Protein AF-A0A9X3REI5-F1 (afdb_monomer)

Solvent-accessible surface area (backbone atoms only — not comparable to full-atom values): 7260 Å² total; per-residue (Å²): 118,49,80,48,74,57,93,44,39,39,38,43,35,36,73,44,98,86,72,48,76,49,77,48,78,42,77,64,63,84,74,55,68,69,59,50,52,55,50,50,54,51,47,44,71,71,76,48,76,56,56,74,50,77,48,81,42,83,49,98,92,43,78,24,38,41,36,36,52,66,78,34,36,36,42,35,45,96,87,48,76,42,78,49,89,50,96,60,56,71,68,56,50,32,49,52,49,24,75,75,68,70,53,56,54,70,60,43,50,55,54,53,48,53,38,53,53,64,62,66,80,113

Radius of gyration: 19.07 Å; Cα contacts (8 Å, |Δi|>4): 146; chains: 1; bounding box: 46×33×46 Å

Nearest PDB structures (foldseek):
  4nv7-assembly3_B  TM=5.453E-01  e=7.900E-02  Mesorhizobium japonicum MAFF 303099
  1w5r-assembly1_B  TM=5.638E-01  e=7.441E-02  Mycolicibacterium smegmatis
  4nv7-assembly3_A  TM=5.221E-01  e=1.275E-01  Mesorhizobium japonicum MAFF 303099
  4nv8-assembly3_A  TM=5.180E-01  e=2.462E-01  Mesorhizobium japonicum MAFF 303099
  4nv8-assembly3_B  TM=5.273E-01  e=2.184E-01  Mesorhizobium japonicum MAFF 303099

Structure (mmCIF, N/CA/C/O backbone):
data_AF-A0A9X3REI5-F1
#
_entry.id   AF-A0A9X3REI5-F1
#
loop_
_atom_site.group_PDB
_atom_site.id
_atom_site.type_symbol
_atom_site.label_atom_id
_atom_site.label_alt_id
_atom_site.label_comp_id
_atom_site.label_asym_id
_atom_site.label_entity_id
_atom_site.label_seq_id
_atom_site.pdbx_PDB_ins_code
_atom_site.Cartn_x
_atom_site.Cartn_y
_atom_site.Cartn_z
_atom_site.occupancy
_atom_site.B_iso_or_equiv
_atom_site.auth_seq_id
_atom_site.auth_comp_id
_atom_site.auth_asym_id
_atom_site.auth_atom_id
_atom_site.pdbx_PDB_model_num
ATOM 1 N N . MET A 1 1 ? -11.029 1.745 25.895 1.00 87.12 1 MET A N 1
ATOM 2 C CA . MET A 1 1 ? -11.696 2.273 24.684 1.00 87.12 1 MET A CA 1
ATOM 3 C C . MET A 1 1 ? -13.170 2.457 25.009 1.00 87.12 1 MET A C 1
ATOM 5 O O . MET A 1 1 ? -13.715 1.602 25.691 1.00 87.12 1 MET A O 1
ATOM 9 N N . LYS A 1 2 ? -13.791 3.560 24.587 1.00 93.31 2 LYS A N 1
ATOM 10 C CA . LYS A 1 2 ? -15.222 3.841 24.737 1.00 93.31 2 LYS A CA 1
ATOM 11 C C . LYS A 1 2 ? -15.843 3.930 23.345 1.00 93.31 2 LYS A C 1
ATOM 13 O O . LYS A 1 2 ? -15.348 4.688 22.515 1.00 93.31 2 LYS A O 1
ATOM 18 N N . LEU A 1 3 ? -16.907 3.169 23.128 1.00 95.31 3 LEU A N 1
ATOM 19 C CA . LEU A 1 3 ? -17.726 3.187 21.920 1.00 95.31 3 LEU A CA 1
ATOM 20 C C . LEU A 1 3 ? -19.072 3.830 22.267 1.00 95.31 3 LEU A C 1
ATOM 22 O O . LEU A 1 3 ? -19.633 3.539 23.323 1.00 95.31 3 LEU A O 1
ATOM 26 N N . GLN A 1 4 ? -19.557 4.727 21.419 1.00 96.56 4 GLN A N 1
ATOM 27 C CA . GLN A 1 4 ? -20.895 5.310 21.505 1.00 96.56 4 GLN A CA 1
ATOM 28 C C . GLN A 1 4 ? -21.501 5.270 20.109 1.00 96.56 4 GLN A C 1
ATOM 30 O O . GLN A 1 4 ? -20.860 5.732 19.167 1.00 96.56 4 GLN A O 1
ATOM 35 N N . THR A 1 5 ? -22.706 4.727 19.993 1.00 95.44 5 THR A N 1
ATOM 36 C CA . THR A 1 5 ? -23.419 4.625 18.721 1.00 95.44 5 THR A CA 1
ATOM 37 C C . THR A 1 5 ? -24.826 5.178 18.899 1.00 95.44 5 THR A C 1
ATOM 39 O O . THR A 1 5 ? -25.517 4.793 19.841 1.00 95.44 5 THR A O 1
ATOM 42 N N . GLU A 1 6 ? -25.234 6.078 18.010 1.00 95.56 6 GLU A N 1
ATOM 43 C CA . GLU A 1 6 ? -26.576 6.659 17.953 1.00 95.56 6 GLU A CA 1
ATOM 44 C C . GLU A 1 6 ? -27.002 6.760 16.484 1.00 95.56 6 GLU A C 1
ATOM 46 O O . GLU A 1 6 ? -26.397 7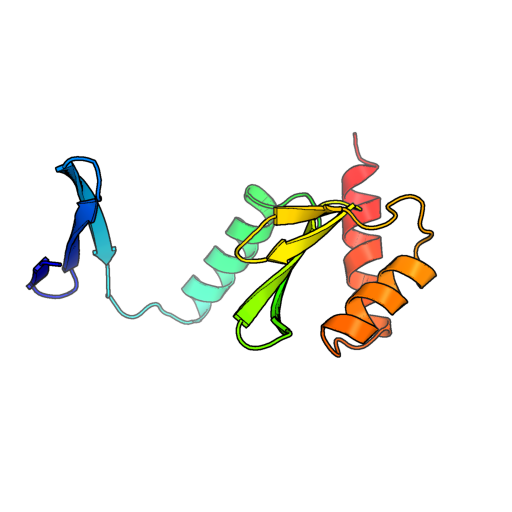.489 15.701 1.00 95.56 6 GLU A O 1
ATOM 51 N N . GLY A 1 7 ? -28.011 5.982 16.082 1.00 94.94 7 GLY A N 1
ATOM 52 C CA . GLY A 1 7 ? -28.374 5.850 14.669 1.00 94.94 7 GLY A CA 1
ATOM 53 C C . GLY A 1 7 ? -27.185 5.385 13.819 1.00 94.94 7 GLY A C 1
ATOM 54 O O . GLY A 1 7 ? -26.567 4.364 14.123 1.00 94.94 7 GLY A O 1
ATOM 55 N N . TYR A 1 8 ? -26.864 6.155 12.778 1.00 95.69 8 TYR A N 1
ATOM 56 C CA . TYR A 1 8 ? -25.698 5.939 11.916 1.00 95.69 8 TYR A CA 1
ATOM 57 C C . TYR A 1 8 ? -24.441 6.678 12.386 1.00 95.69 8 TYR A C 1
ATOM 59 O O . TYR A 1 8 ? -23.445 6.733 11.682 1.00 95.69 8 TYR A O 1
ATOM 67 N N . GLU A 1 9 ? -24.430 7.257 13.581 1.00 96.69 9 GLU A N 1
ATOM 68 C CA . GLU A 1 9 ? -23.230 7.877 14.123 1.00 96.69 9 GLU A CA 1
ATOM 69 C C . GLU A 1 9 ? -22.516 6.910 15.062 1.00 96.69 9 GLU A C 1
ATOM 71 O O . GLU A 1 9 ? -23.079 6.467 16.061 1.00 96.69 9 GLU A O 1
ATOM 76 N N . THR A 1 10 ? -21.246 6.620 14.784 1.00 97.25 10 THR A N 1
ATOM 77 C CA . THR A 1 10 ? -20.380 5.859 15.689 1.00 97.25 10 THR A CA 1
ATOM 78 C C . THR A 1 10 ? -19.182 6.692 16.113 1.00 97.25 10 THR A C 1
ATOM 80 O O . THR A 1 10 ? -18.366 7.115 15.295 1.00 97.25 10 THR A O 1
ATOM 83 N N . LYS A 1 11 ? -19.026 6.888 17.422 1.00 97.38 11 LYS A N 1
ATOM 84 C CA . LYS A 1 11 ? -17.889 7.573 18.031 1.00 97.38 11 LYS A CA 1
ATOM 85 C C . LYS A 1 11 ? -17.037 6.600 18.835 1.00 97.38 11 LYS A C 1
ATOM 87 O O . LYS A 1 11 ? -17.510 5.938 19.759 1.00 97.38 11 LYS A O 1
ATOM 92 N N . ILE A 1 12 ? -15.748 6.581 18.525 1.00 96.44 12 ILE A N 1
ATOM 93 C CA . ILE A 1 12 ? -14.731 5.796 19.220 1.00 96.44 12 ILE A CA 1
ATOM 94 C C . ILE A 1 12 ? -13.791 6.757 19.939 1.00 96.44 12 ILE A C 1
ATOM 96 O O . ILE A 1 12 ? -13.196 7.638 19.322 1.00 96.44 12 ILE A O 1
ATOM 100 N N . SER A 1 13 ? -13.620 6.564 21.243 1.00 96.12 13 SER A N 1
ATOM 101 C CA . SER A 1 13 ? -12.676 7.317 22.068 1.00 96.12 13 SER A CA 1
ATOM 102 C C . SER A 1 13 ? -11.714 6.362 22.769 1.00 96.12 13 SER A C 1
ATOM 104 O O . SER A 1 13 ? -12.128 5.362 23.358 1.00 96.12 13 SER A O 1
ATOM 106 N N . TYR A 1 14 ? -10.420 6.657 22.771 1.00 94.12 14 TYR A N 1
ATOM 107 C CA . TYR A 1 14 ? -9.451 5.870 23.536 1.00 94.12 14 TYR A CA 1
ATOM 108 C C . TYR A 1 14 ? -8.336 6.741 24.108 1.00 94.12 14 TYR A C 1
ATOM 110 O O . TYR A 1 14 ? -7.954 7.762 23.535 1.00 94.12 14 TYR A O 1
ATOM 118 N N . HIS A 1 15 ? -7.829 6.326 25.267 1.00 93.31 15 HIS A N 1
ATOM 119 C CA . HIS A 1 15 ? -6.680 6.954 25.901 1.00 93.31 15 HIS A CA 1
ATOM 120 C C . HIS A 1 15 ? -5.405 6.415 25.263 1.00 93.31 15 HIS A C 1
ATOM 122 O O . HIS A 1 15 ? -5.215 5.204 25.154 1.00 93.31 15 HIS A O 1
ATOM 128 N N . ARG A 1 16 ? -4.538 7.327 24.838 1.00 90.19 16 ARG A N 1
ATOM 129 C CA . ARG A 1 16 ? -3.180 7.015 24.408 1.00 90.19 16 ARG A CA 1
ATOM 130 C C . ARG A 1 16 ? -2.279 6.836 25.639 1.00 90.19 16 ARG A C 1
ATOM 132 O O . ARG A 1 16 ? -2.574 7.427 26.679 1.00 90.19 16 ARG A O 1
ATOM 139 N N . PRO A 1 17 ? -1.152 6.108 25.525 1.00 89.75 17 PRO A N 1
ATOM 140 C CA . PRO A 1 17 ? -0.214 5.902 26.636 1.00 89.75 17 PRO A CA 1
ATOM 141 C C . PRO A 1 17 ? 0.297 7.195 27.295 1.00 89.75 17 PRO A C 1
ATOM 143 O O . PRO A 1 17 ? 0.636 7.199 28.469 1.00 89.75 17 PRO A O 1
ATOM 146 N N . ASN A 1 18 ? 0.299 8.314 26.564 1.00 91.25 18 ASN A N 1
ATOM 147 C CA . ASN A 1 18 ? 0.692 9.635 27.066 1.00 91.25 18 ASN A CA 1
ATOM 148 C C . ASN A 1 18 ? -0.449 10.429 27.742 1.00 91.25 18 ASN A C 1
ATOM 150 O O . ASN A 1 18 ? -0.348 11.647 27.875 1.00 91.25 18 ASN A O 1
ATOM 154 N N . GLY A 1 19 ? -1.568 9.786 28.085 1.00 89.69 19 GLY A N 1
ATOM 155 C CA . GLY A 1 19 ? -2.719 10.412 28.746 1.00 89.69 19 GLY A CA 1
ATOM 156 C C . GLY A 1 19 ? -3.647 11.217 27.827 1.00 89.69 19 GLY A C 1
ATOM 157 O O . GLY A 1 19 ? -4.761 11.548 28.233 1.00 89.69 19 GLY A O 1
ATOM 158 N N . LYS A 1 20 ? -3.259 11.496 26.573 1.00 94.50 20 LYS A N 1
ATOM 159 C CA . LYS A 1 20 ? -4.129 12.185 25.603 1.00 94.50 20 LYS A CA 1
ATOM 160 C C . LYS A 1 20 ? -5.271 11.274 25.150 1.00 94.50 20 LYS A C 1
ATOM 162 O O . LYS A 1 20 ? -5.080 10.075 24.971 1.00 94.50 20 LYS A O 1
ATOM 167 N N . VAL A 1 21 ? -6.430 11.855 24.850 1.00 93.69 21 VAL A N 1
ATOM 168 C CA . VAL A 1 21 ? -7.572 11.127 24.273 1.00 93.69 21 VAL A CA 1
ATOM 169 C C . VAL A 1 21 ? -7.600 11.324 22.760 1.00 93.69 21 VAL A C 1
ATOM 171 O O . VAL A 1 21 ? -7.527 12.455 22.282 1.00 93.69 21 VAL A O 1
ATOM 174 N N . SER A 1 22 ? -7.698 10.230 22.011 1.00 95.00 22 SER A N 1
ATOM 175 C CA . SER A 1 22 ? -8.019 10.245 20.582 1.00 95.00 22 SER A CA 1
ATOM 176 C C . SER A 1 22 ? -9.507 9.969 20.398 1.00 95.00 22 SER A C 1
ATOM 178 O O . SER A 1 22 ? -10.064 9.114 21.088 1.00 95.00 22 SER A O 1
ATOM 180 N N . ASN A 1 23 ? -10.140 10.687 19.470 1.00 95.50 23 ASN A N 1
ATOM 181 C CA . ASN A 1 23 ? -11.544 10.509 19.111 1.00 95.50 23 ASN A CA 1
ATOM 182 C C . ASN A 1 23 ? -11.656 10.312 17.598 1.00 95.50 23 ASN A C 1
ATOM 184 O O . ASN A 1 23 ? -11.082 11.095 16.846 1.00 95.50 23 ASN A O 1
ATOM 188 N N . ALA A 1 24 ? -12.415 9.309 17.176 1.00 96.38 24 ALA A N 1
ATOM 189 C CA . ALA A 1 2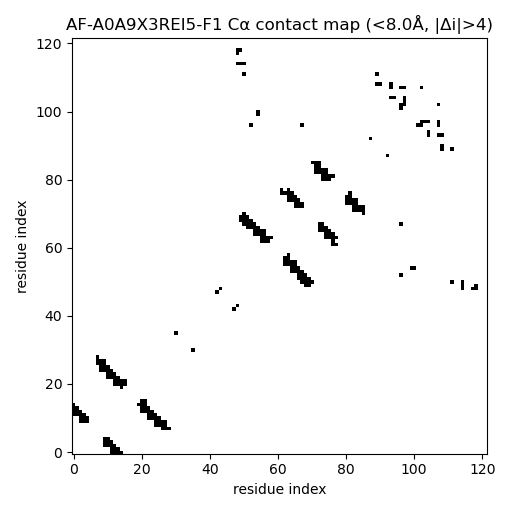4 ? -12.820 9.100 15.796 1.00 96.38 24 ALA A CA 1
ATOM 190 C C . ALA A 1 24 ? -14.348 9.075 15.737 1.00 96.38 24 ALA A C 1
ATOM 192 O O . ALA A 1 24 ? -14.991 8.511 16.625 1.00 96.38 24 ALA A O 1
ATOM 193 N N . LYS A 1 25 ? -14.918 9.717 14.721 1.00 96.81 25 LYS A N 1
ATOM 194 C CA . LYS A 1 25 ? -16.355 9.745 14.459 1.00 96.81 25 LYS A CA 1
ATOM 195 C C . LYS A 1 25 ? -16.574 9.213 13.050 1.00 96.81 25 LYS A C 1
ATOM 197 O O . LYS A 1 25 ? -15.877 9.638 12.134 1.00 96.81 25 LYS A O 1
ATOM 202 N N . TYR A 1 26 ? -17.520 8.301 12.916 1.00 94.69 26 TYR A N 1
ATOM 203 C CA . TYR A 1 26 ? -17.876 7.640 11.673 1.00 94.69 26 TYR A CA 1
ATOM 204 C C . TYR A 1 26 ? -19.365 7.826 11.428 1.00 94.69 26 TYR A C 1
ATOM 206 O O . TYR A 1 26 ? -20.161 7.712 12.362 1.00 94.69 26 TYR A O 1
ATOM 214 N N . ASP A 1 27 ? -19.706 8.096 10.175 1.00 93.50 27 ASP A N 1
ATOM 215 C CA . ASP A 1 27 ? -21.048 7.887 9.656 1.00 93.50 27 ASP A CA 1
ATOM 216 C C . ASP A 1 27 ? -21.103 6.454 9.109 1.00 93.50 27 ASP A C 1
ATOM 218 O O . ASP A 1 27 ? -20.284 6.069 8.274 1.00 93.50 27 ASP A O 1
ATOM 222 N N . THR A 1 28 ? -21.996 5.642 9.659 1.00 93.81 28 THR A N 1
ATOM 223 C CA . THR A 1 28 ? -22.211 4.235 9.323 1.00 93.81 28 THR A CA 1
ATOM 224 C C . THR A 1 28 ? -23.455 4.042 8.462 1.00 93.81 28 THR A C 1
ATOM 226 O O . THR A 1 28 ? -23.951 2.918 8.355 1.00 93.81 28 THR A O 1
ATOM 229 N N . THR A 1 29 ? -23.966 5.115 7.848 1.00 94.19 29 THR A N 1
ATOM 230 C CA . THR A 1 29 ? -25.010 5.032 6.826 1.00 94.19 29 THR A CA 1
ATOM 231 C C . THR A 1 29 ? -24.503 4.127 5.702 1.00 94.19 29 THR A C 1
ATOM 233 O O . THR A 1 29 ? -23.406 4.370 5.189 1.00 94.19 29 THR A O 1
ATOM 236 N N . PRO A 1 30 ? -25.249 3.071 5.321 1.00 91.56 30 PRO A N 1
ATOM 237 C CA . PRO A 1 30 ? -24.878 2.240 4.186 1.00 91.56 30 PRO A CA 1
ATOM 238 C C . PRO A 1 30 ? -24.657 3.111 2.952 1.00 91.56 30 PRO A C 1
ATOM 240 O O . PRO A 1 30 ? -25.515 3.921 2.599 1.00 91.56 30 PRO A O 1
ATOM 243 N N . LEU A 1 31 ? -23.492 2.963 2.330 1.00 90.62 31 LEU A N 1
ATOM 244 C CA . LEU A 1 31 ? -23.194 3.654 1.088 1.00 90.62 31 LEU A CA 1
ATOM 245 C C . LEU A 1 31 ? -23.826 2.893 -0.067 1.00 90.62 31 LEU A C 1
ATOM 247 O O . LEU A 1 31 ? -23.775 1.667 -0.117 1.00 90.62 31 LEU A O 1
ATOM 251 N N . ASP A 1 32 ? -24.402 3.655 -0.985 1.00 94.56 32 ASP A N 1
ATOM 252 C CA . ASP A 1 32 ? -24.743 3.154 -2.304 1.00 94.56 32 ASP A CA 1
ATOM 253 C C . ASP A 1 32 ? -23.461 2.787 -3.075 1.00 94.56 32 ASP A C 1
ATOM 255 O O . ASP A 1 32 ? -22.442 3.479 -2.961 1.00 94.56 32 ASP A O 1
ATOM 259 N N . ASP A 1 33 ? -23.509 1.700 -3.847 1.00 94.75 33 ASP A N 1
ATOM 260 C CA . ASP A 1 33 ? -22.342 1.187 -4.568 1.00 94.75 33 ASP A CA 1
ATOM 261 C C . ASP A 1 33 ? -21.841 2.188 -5.620 1.00 94.75 33 ASP A C 1
ATOM 263 O O . ASP A 1 33 ? -20.630 2.378 -5.751 1.00 94.75 33 ASP A O 1
ATOM 267 N N . GLU A 1 34 ? -22.732 2.880 -6.342 1.00 95.69 34 GLU A N 1
ATOM 268 C CA . GLU A 1 34 ? -22.328 3.877 -7.343 1.00 95.69 34 GLU A CA 1
ATOM 269 C C . GLU A 1 34 ? -21.610 5.050 -6.672 1.00 95.69 34 GLU A C 1
ATOM 271 O O . GLU A 1 34 ? -20.556 5.502 -7.135 1.00 95.69 34 GLU A O 1
ATOM 276 N N . LEU A 1 35 ? -22.135 5.502 -5.529 1.00 92.12 35 LEU A N 1
ATOM 277 C CA . LEU A 1 35 ? -21.492 6.535 -4.723 1.00 92.12 35 LEU A CA 1
ATOM 278 C C . LEU A 1 35 ? -20.123 6.079 -4.201 1.00 92.12 35 LEU A C 1
ATOM 280 O O . LEU A 1 35 ? -19.167 6.860 -4.233 1.00 92.12 35 LEU A O 1
ATOM 284 N N . LEU A 1 36 ? -20.002 4.831 -3.741 1.00 91.38 36 LEU A N 1
ATOM 285 C CA . LEU A 1 36 ? -18.737 4.269 -3.268 1.00 91.38 36 LEU A CA 1
ATOM 286 C C . LEU A 1 36 ? -17.683 4.266 -4.381 1.00 91.38 36 LEU A C 1
ATOM 288 O O . LEU A 1 36 ? -16.553 4.707 -4.148 1.00 91.38 36 LEU A O 1
ATOM 292 N N . TRP A 1 37 ? -18.038 3.822 -5.588 1.00 93.50 37 TRP A N 1
ATOM 293 C CA . TRP A 1 37 ? -17.117 3.799 -6.726 1.00 93.50 37 TRP A CA 1
ATOM 294 C C . TRP A 1 37 ? -16.681 5.206 -7.141 1.00 93.50 37 TRP A C 1
ATOM 296 O O . TRP A 1 37 ? -15.480 5.452 -7.269 1.00 93.50 37 TRP A O 1
ATOM 306 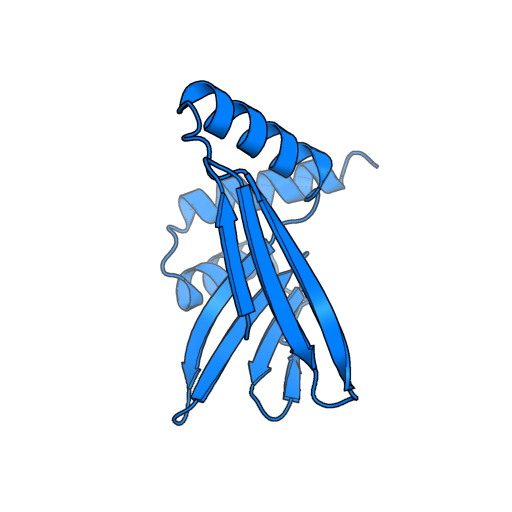N N . ALA A 1 38 ? -17.618 6.152 -7.246 1.00 92.31 38 ALA A N 1
ATOM 307 C CA . ALA A 1 38 ? -17.318 7.537 -7.614 1.00 92.31 38 ALA A CA 1
ATOM 308 C C . ALA A 1 38 ? -16.400 8.234 -6.594 1.00 92.31 38 ALA A C 1
ATOM 310 O O . ALA A 1 38 ? -15.461 8.950 -6.959 1.00 92.31 38 ALA A O 1
ATOM 311 N N . LEU A 1 39 ? -16.641 8.017 -5.296 1.00 90.38 39 LEU A N 1
ATOM 312 C CA . LEU A 1 39 ? -15.766 8.526 -4.240 1.00 90.38 39 LEU A CA 1
ATOM 313 C C . LEU A 1 39 ? -14.388 7.866 -4.291 1.00 90.38 39 LEU A C 1
ATOM 315 O O . LEU A 1 39 ? -13.386 8.563 -4.139 1.00 90.38 39 LEU A O 1
ATOM 319 N N . SER A 1 40 ? -14.328 6.556 -4.529 1.00 89.06 40 SER A N 1
ATOM 320 C CA . SER A 1 40 ? -13.068 5.812 -4.607 1.00 89.06 40 SER A CA 1
ATOM 321 C C . SER A 1 40 ? -12.189 6.316 -5.751 1.00 89.06 40 SER A C 1
ATOM 323 O O . SER A 1 40 ? -11.016 6.615 -5.526 1.00 89.06 40 SER A O 1
ATOM 325 N N . GLU A 1 41 ? -12.755 6.501 -6.946 1.00 89.12 41 GLU A N 1
ATOM 326 C CA . GLU A 1 41 ? -12.045 7.060 -8.102 1.00 89.12 41 GLU A CA 1
ATOM 327 C C . GLU A 1 41 ? -11.518 8.467 -7.800 1.00 89.12 41 GLU A C 1
ATOM 329 O O . GLU A 1 41 ? -10.329 8.755 -7.962 1.00 89.12 41 GLU A O 1
ATOM 334 N N . ARG A 1 42 ? -12.382 9.340 -7.267 1.00 88.88 42 ARG A N 1
ATOM 335 C CA . ARG A 1 42 ? -11.993 10.703 -6.897 1.00 88.88 42 ARG A CA 1
ATOM 336 C C . ARG A 1 42 ? -10.869 10.709 -5.866 1.00 88.88 42 ARG A C 1
ATOM 338 O O . ARG A 1 42 ? -9.948 11.514 -5.977 1.00 88.88 42 ARG A O 1
ATOM 345 N N . VAL A 1 43 ? -10.940 9.849 -4.853 1.00 86.81 43 VAL A N 1
ATOM 346 C CA . VAL A 1 43 ? -9.922 9.777 -3.802 1.00 86.81 43 VAL A CA 1
ATOM 347 C C . VAL A 1 43 ? -8.578 9.333 -4.374 1.00 86.81 43 VAL A C 1
ATOM 349 O O . VAL A 1 43 ? -7.566 9.956 -4.050 1.00 86.81 43 VAL A O 1
ATOM 352 N N . GLN A 1 44 ? -8.561 8.326 -5.251 1.00 81.69 44 GLN A N 1
ATOM 353 C CA . GLN A 1 44 ? -7.332 7.867 -5.908 1.00 81.69 44 GLN A CA 1
ATOM 354 C C . GLN A 1 44 ? -6.697 8.986 -6.744 1.00 81.69 44 GLN A C 1
ATOM 356 O O . GLN A 1 44 ? -5.520 9.290 -6.558 1.00 81.69 44 GLN A O 1
ATOM 361 N N . HIS A 1 45 ? -7.481 9.687 -7.569 1.00 79.00 45 HIS A N 1
ATOM 362 C CA . HIS A 1 45 ? -6.969 10.780 -8.405 1.00 79.00 45 HIS A CA 1
ATOM 363 C C . HIS A 1 45 ? -6.512 12.016 -7.609 1.00 79.00 45 HIS A C 1
ATOM 365 O O . HIS A 1 45 ? -5.588 12.716 -8.026 1.00 79.00 45 HIS A O 1
ATOM 371 N N . VAL A 1 46 ? -7.153 12.318 -6.474 1.00 82.06 46 VAL A N 1
ATOM 372 C CA . VAL A 1 46 ? -6.875 13.543 -5.703 1.00 82.06 46 VAL A CA 1
ATOM 373 C C . VAL A 1 46 ? -5.757 13.347 -4.681 1.00 82.06 46 VAL A C 1
ATOM 375 O O . VAL A 1 46 ? -4.899 14.220 -4.549 1.00 82.06 46 VAL A O 1
ATOM 378 N N . PHE A 1 47 ? -5.758 12.237 -3.941 1.00 75.69 47 PHE A N 1
ATOM 379 C CA . PHE A 1 47 ? -4.896 12.074 -2.765 1.00 75.69 47 PHE A CA 1
ATOM 380 C C . PHE A 1 47 ? -3.660 11.196 -3.005 1.00 75.69 47 PHE A C 1
ATOM 382 O O . PHE A 1 47 ? -2.731 11.254 -2.201 1.00 75.69 47 PHE A O 1
ATOM 389 N N . ARG A 1 48 ? -3.607 10.411 -4.091 1.00 75.06 48 ARG A N 1
ATOM 390 C CA . ARG A 1 48 ? -2.513 9.464 -4.377 1.00 75.06 48 ARG A CA 1
ATOM 391 C C . ARG A 1 48 ? -2.046 9.577 -5.831 1.00 75.06 48 ARG A C 1
ATOM 393 O O . ARG A 1 48 ? -2.403 8.781 -6.689 1.00 75.06 48 ARG A O 1
ATOM 400 N N . LYS A 1 49 ? -1.185 10.566 -6.092 1.00 85.44 49 LYS A N 1
ATOM 401 C CA . LYS A 1 49 ? -0.520 10.744 -7.401 1.00 85.44 49 LYS A CA 1
ATOM 402 C C . LYS A 1 49 ? 0.697 9.837 -7.612 1.00 85.44 49 LYS A C 1
ATOM 404 O O . LYS A 1 49 ? 1.273 9.825 -8.691 1.00 85.44 49 LYS A O 1
ATOM 409 N N . THR A 1 50 ? 1.103 9.111 -6.578 1.00 90.69 50 THR A N 1
ATOM 410 C CA . THR A 1 50 ? 2.234 8.185 -6.601 1.00 90.69 50 THR A CA 1
ATOM 411 C C . THR A 1 50 ? 1.741 6.770 -6.322 1.00 90.69 50 THR A C 1
ATOM 413 O O . THR A 1 50 ? 0.755 6.602 -5.593 1.00 90.69 50 THR A O 1
ATOM 416 N N . PRO A 1 51 ? 2.402 5.744 -6.882 1.00 92.94 51 PRO A N 1
ATOM 417 C CA . PRO A 1 51 ? 1.973 4.374 -6.679 1.00 92.94 51 PRO A CA 1
ATOM 418 C C . PRO A 1 51 ? 2.276 3.936 -5.240 1.00 92.94 51 PRO A C 1
ATOM 420 O O . PRO A 1 51 ? 3.356 4.226 -4.719 1.00 92.94 51 PRO A O 1
ATOM 423 N N . LEU A 1 52 ? 1.332 3.218 -4.621 1.00 93.75 52 LEU A N 1
ATOM 424 C CA . LEU A 1 52 ? 1.516 2.578 -3.318 1.00 93.75 52 LEU A CA 1
ATOM 425 C C . LEU A 1 52 ? 1.001 1.137 -3.343 1.00 93.75 52 LEU A C 1
ATOM 427 O O . LEU A 1 52 ? -0.129 0.887 -3.763 1.00 93.75 52 LEU A O 1
ATOM 431 N N . VAL A 1 53 ? 1.790 0.217 -2.796 1.00 95.50 53 VAL A N 1
ATOM 432 C CA . VAL A 1 53 ? 1.349 -1.123 -2.408 1.00 95.50 53 VAL A CA 1
ATOM 433 C C . VAL A 1 53 ? 1.806 -1.399 -0.978 1.00 95.50 53 VAL A C 1
ATOM 435 O O . VAL A 1 53 ? 2.993 -1.319 -0.696 1.00 95.50 53 VAL A O 1
ATOM 438 N N . GLU A 1 54 ? 0.890 -1.768 -0.084 1.00 95.81 54 GLU A N 1
ATOM 439 C CA . GLU A 1 54 ? 1.221 -2.189 1.285 1.00 95.81 54 GLU A CA 1
ATOM 440 C C . GLU A 1 54 ? 0.632 -3.574 1.554 1.00 95.81 54 GLU A C 1
ATOM 442 O O . GLU A 1 54 ? -0.537 -3.835 1.255 1.00 95.81 54 GLU A O 1
ATOM 447 N N . ILE A 1 55 ? 1.433 -4.462 2.143 1.00 96.31 55 ILE A N 1
ATOM 448 C CA . ILE A 1 55 ? 0.984 -5.766 2.632 1.00 96.31 55 ILE A CA 1
ATOM 449 C C . ILE A 1 55 ? 1.537 -6.053 4.025 1.00 96.31 55 ILE A C 1
ATOM 451 O O . ILE A 1 55 ? 2.618 -5.605 4.408 1.00 96.31 55 ILE A O 1
ATOM 455 N N . ARG A 1 56 ? 0.810 -6.885 4.770 1.00 95.81 56 ARG A N 1
ATOM 456 C CA . ARG A 1 56 ? 1.310 -7.483 6.008 1.00 95.81 56 ARG A CA 1
ATOM 457 C C . ARG A 1 56 ? 1.898 -8.849 5.704 1.00 95.81 56 ARG A C 1
ATOM 459 O O . ARG A 1 56 ? 1.248 -9.659 5.046 1.00 95.81 56 ARG A O 1
ATOM 466 N N . ILE A 1 57 ? 3.094 -9.104 6.214 1.00 91.75 57 ILE A N 1
ATOM 467 C CA . ILE A 1 57 ? 3.775 -10.389 6.090 1.00 91.75 57 ILE A CA 1
ATOM 468 C C . ILE A 1 57 ? 4.067 -10.959 7.476 1.00 91.75 57 ILE A C 1
ATOM 470 O O . ILE A 1 57 ? 4.424 -10.234 8.404 1.00 91.75 57 ILE A O 1
ATOM 474 N N . SER A 1 58 ? 3.911 -12.270 7.622 1.00 91.44 58 SER A N 1
ATOM 475 C CA . SER A 1 58 ? 4.370 -12.977 8.815 1.00 91.44 58 SER A CA 1
ATOM 476 C C . SER A 1 58 ? 5.869 -13.225 8.692 1.00 91.44 58 SER A C 1
ATOM 478 O O . SER A 1 58 ? 6.306 -13.878 7.746 1.00 91.44 58 SER A O 1
ATOM 480 N N . LEU A 1 59 ? 6.648 -12.705 9.635 1.00 88.50 59 LEU A N 1
ATOM 481 C CA . LEU A 1 59 ? 8.103 -12.832 9.657 1.00 88.50 59 LEU A CA 1
ATOM 482 C C . LEU A 1 59 ? 8.543 -13.121 11.091 1.00 88.50 59 LEU A C 1
ATOM 484 O O . LEU A 1 59 ? 8.165 -12.382 11.987 1.00 88.50 59 LEU A O 1
ATOM 488 N N . ASP A 1 60 ? 9.281 -14.207 11.318 1.00 86.62 60 ASP A N 1
ATOM 489 C CA . ASP A 1 60 ? 9.921 -14.545 12.603 1.00 86.62 60 ASP A CA 1
ATOM 490 C C . ASP A 1 60 ? 9.038 -14.393 13.863 1.00 86.62 60 ASP A C 1
ATOM 492 O O . ASP A 1 60 ? 9.492 -13.994 14.933 1.00 86.62 60 ASP A O 1
ATOM 496 N N . GLY A 1 61 ? 7.752 -14.743 13.750 1.00 90.19 61 GLY A N 1
ATOM 497 C CA . GLY A 1 61 ? 6.799 -14.682 14.864 1.00 90.19 61 GLY A CA 1
ATOM 498 C C . GLY A 1 61 ? 6.172 -13.305 15.109 1.00 90.19 61 GLY A C 1
ATOM 499 O O . GLY A 1 61 ? 5.390 -13.161 16.049 1.00 90.19 61 GLY A O 1
ATOM 500 N N . GLU A 1 62 ? 6.443 -12.314 14.260 1.00 93.31 62 GLU A N 1
ATOM 501 C CA . GLU A 1 62 ? 5.757 -11.023 14.237 1.00 93.31 62 GLU A CA 1
ATOM 502 C C . GLU A 1 62 ? 4.996 -10.779 12.923 1.00 93.31 62 GLU A C 1
ATOM 504 O O . GLU A 1 62 ? 5.119 -11.504 11.933 1.00 93.31 62 GLU A O 1
ATOM 509 N N . THR A 1 63 ? 4.160 -9.740 12.932 1.00 94.38 63 THR A N 1
ATOM 510 C CA . THR A 1 63 ? 3.548 -9.192 11.717 1.00 94.38 63 THR A CA 1
ATOM 511 C C . THR A 1 63 ? 4.359 -7.981 11.282 1.00 94.38 63 THR A C 1
ATOM 513 O O . THR A 1 63 ? 4.261 -6.921 11.896 1.00 94.38 63 THR A O 1
ATOM 516 N N . ALA A 1 64 ? 5.153 -8.148 10.230 1.00 95.06 64 ALA A N 1
ATOM 517 C CA . ALA A 1 64 ? 5.876 -7.063 9.586 1.00 95.06 64 ALA A CA 1
ATOM 518 C C . ALA A 1 64 ? 5.029 -6.451 8.459 1.00 95.06 64 ALA A C 1
ATOM 520 O O . ALA A 1 64 ? 4.095 -7.071 7.943 1.00 95.06 64 ALA A O 1
ATOM 521 N N . HIS A 1 65 ? 5.342 -5.218 8.083 1.00 96.56 65 HIS A N 1
ATOM 522 C CA . HIS A 1 65 ? 4.691 -4.504 6.990 1.00 96.56 65 HIS A CA 1
ATOM 523 C C . HIS A 1 65 ? 5.700 -4.313 5.866 1.00 96.56 65 HIS A C 1
ATOM 525 O O . HIS A 1 65 ? 6.770 -3.752 6.092 1.00 96.56 65 HIS A O 1
ATOM 531 N N . TRP A 1 66 ? 5.372 -4.780 4.667 1.00 97.25 66 TRP A N 1
ATOM 532 C CA . TRP A 1 66 ? 6.124 -4.428 3.472 1.00 97.25 66 TRP A CA 1
ATOM 533 C C . TRP A 1 66 ? 5.351 -3.369 2.695 1.00 97.25 66 TRP A C 1
ATOM 535 O O . TRP A 1 66 ? 4.154 -3.529 2.448 1.00 97.25 66 TRP A O 1
ATOM 545 N N . GLU A 1 67 ? 6.041 -2.306 2.311 1.00 97.31 67 GLU A N 1
ATOM 546 C CA . GLU A 1 67 ? 5.479 -1.185 1.570 1.00 97.31 67 GLU A CA 1
ATOM 547 C C . GLU A 1 67 ? 6.344 -0.893 0.347 1.00 97.31 67 GLU A C 1
ATOM 549 O O . GLU A 1 67 ? 7.568 -0.842 0.437 1.00 97.31 67 GLU A O 1
ATOM 554 N N . PHE A 1 68 ? 5.693 -0.675 -0.786 1.00 96.88 68 PHE A N 1
ATOM 555 C CA . PHE A 1 68 ? 6.213 0.061 -1.924 1.00 96.88 68 PHE A CA 1
ATOM 556 C C . PHE A 1 68 ? 5.517 1.419 -1.949 1.00 96.88 68 PHE A C 1
ATOM 558 O O . PHE A 1 68 ? 4.297 1.466 -2.097 1.00 96.88 68 PHE A O 1
ATOM 565 N N . ASP A 1 69 ? 6.281 2.500 -1.818 1.00 94.38 69 ASP A N 1
ATOM 566 C CA . ASP A 1 69 ? 5.799 3.878 -1.894 1.00 94.38 69 ASP A CA 1
ATOM 567 C C . ASP A 1 69 ? 6.693 4.673 -2.838 1.00 94.38 69 ASP A C 1
ATOM 569 O O . ASP A 1 69 ? 7.876 4.894 -2.567 1.00 94.38 69 ASP A O 1
ATOM 573 N N . ASN A 1 70 ? 6.120 5.097 -3.964 1.00 93.81 70 ASN A N 1
ATOM 574 C CA . ASN A 1 70 ? 6.754 6.013 -4.905 1.00 93.81 70 ASN A CA 1
ATOM 575 C C . ASN A 1 70 ? 8.199 5.627 -5.285 1.00 93.81 70 ASN A C 1
ATOM 577 O O . ASN A 1 70 ? 9.144 6.387 -5.056 1.00 93.81 70 ASN A O 1
ATOM 581 N N . TRP A 1 71 ? 8.365 4.440 -5.876 1.00 95.06 71 TRP A N 1
ATOM 582 C CA . TRP A 1 71 ? 9.666 3.934 -6.349 1.00 95.06 71 TRP A CA 1
ATOM 583 C C . TRP A 1 71 ? 10.696 3.709 -5.235 1.00 95.06 71 TRP A C 1
ATOM 585 O O . TRP A 1 71 ? 11.903 3.740 -5.470 1.00 95.06 71 TRP A O 1
ATOM 595 N N . LYS A 1 72 ? 10.218 3.466 -4.014 1.00 96.19 72 LYS A N 1
ATOM 596 C CA . LYS A 1 72 ? 10.997 2.975 -2.876 1.00 96.19 72 LYS A CA 1
ATOM 597 C C . LYS A 1 72 ? 10.238 1.832 -2.230 1.00 96.19 72 LYS A C 1
ATOM 599 O O . LYS A 1 72 ? 9.010 1.809 -2.282 1.00 96.19 72 LYS A O 1
ATOM 604 N N . SER A 1 73 ? 10.948 0.898 -1.608 1.00 96.69 73 SER A N 1
ATOM 605 C CA . SER A 1 73 ? 10.300 -0.118 -0.784 1.00 96.69 73 SER A CA 1
ATOM 606 C C . SER A 1 73 ? 10.972 -0.295 0.564 1.00 96.69 73 SER A C 1
ATOM 608 O O . SER A 1 73 ? 12.174 -0.064 0.729 1.00 96.69 73 SER A O 1
ATOM 610 N N . PHE A 1 74 ? 10.162 -0.672 1.546 1.00 96.62 74 PHE A N 1
ATOM 611 C CA . PHE A 1 74 ? 10.559 -0.792 2.934 1.00 96.62 74 PHE A CA 1
ATOM 612 C C . PHE A 1 74 ? 9.929 -2.029 3.563 1.00 96.62 74 PHE A C 1
ATOM 614 O O . PHE A 1 74 ? 8.778 -2.366 3.298 1.00 96.62 74 PHE A O 1
ATOM 621 N N . LEU A 1 75 ? 10.673 -2.665 4.461 1.00 95.69 75 LEU A N 1
ATOM 622 C CA . LEU A 1 75 ? 10.164 -3.660 5.391 1.00 95.69 75 LEU A CA 1
ATOM 623 C C . LEU A 1 75 ? 10.197 -3.071 6.804 1.00 95.69 75 LEU A C 1
ATOM 625 O O . LEU A 1 75 ? 11.264 -2.832 7.365 1.00 95.69 75 LEU A O 1
ATOM 629 N N . SER A 1 76 ? 9.030 -2.824 7.385 1.00 96.00 76 SER A N 1
ATOM 630 C CA . SER A 1 76 ? 8.876 -2.360 8.759 1.00 96.00 76 SER A CA 1
ATOM 631 C C . SER A 1 76 ? 8.595 -3.538 9.686 1.00 96.00 76 SER A C 1
ATOM 633 O O . SER A 1 76 ? 7.598 -4.242 9.532 1.00 96.00 76 SER A O 1
ATOM 635 N N . THR A 1 77 ? 9.479 -3.742 10.656 1.00 94.75 77 THR A N 1
ATOM 636 C CA . THR A 1 77 ? 9.314 -4.693 11.760 1.00 94.75 77 THR A CA 1
ATOM 637 C C . THR A 1 77 ? 9.018 -3.944 13.056 1.00 94.75 77 THR A C 1
ATOM 639 O O . THR A 1 77 ? 9.126 -2.715 13.115 1.00 94.75 77 THR A O 1
ATOM 642 N N . SER A 1 78 ? 8.697 -4.662 14.134 1.00 91.44 78 SER A N 1
ATOM 643 C CA . SER A 1 78 ? 8.550 -4.066 15.470 1.00 91.44 78 SER A CA 1
ATOM 644 C C . SER A 1 78 ? 9.817 -3.364 15.970 1.00 91.44 78 SER A C 1
ATOM 646 O O . SER A 1 78 ? 9.738 -2.504 16.846 1.00 91.44 78 SER A O 1
ATOM 648 N N . GLN A 1 79 ? 10.982 -3.713 15.420 1.00 90.50 79 GLN A N 1
ATOM 649 C CA . GLN A 1 79 ? 12.269 -3.180 15.853 1.00 90.50 79 GLN A CA 1
ATOM 650 C C . GLN A 1 79 ? 12.751 -2.013 14.993 1.00 90.50 79 GLN A C 1
ATOM 652 O O . GLN A 1 79 ? 13.344 -1.073 15.524 1.00 90.50 79 GLN A O 1
ATOM 657 N N . LYS A 1 80 ? 12.562 -2.074 13.669 1.00 93.88 80 LYS A N 1
ATOM 658 C CA . LYS A 1 80 ? 13.112 -1.070 12.747 1.00 93.88 80 LYS A CA 1
ATOM 659 C C . LYS A 1 80 ? 12.443 -1.068 11.375 1.00 93.88 80 LYS A C 1
ATOM 661 O O . LYS A 1 80 ? 11.792 -2.019 10.957 1.00 93.88 80 LYS A O 1
ATOM 666 N N . LEU A 1 81 ? 12.683 0.021 10.651 1.00 95.00 81 LEU A N 1
ATOM 667 C CA . LEU A 1 81 ? 12.401 0.145 9.227 1.00 95.00 81 LEU A CA 1
ATOM 668 C C . LEU A 1 81 ? 13.648 -0.240 8.422 1.00 95.00 81 LEU A C 1
ATOM 670 O O . LEU A 1 81 ? 14.731 0.301 8.649 1.00 95.00 81 LEU A O 1
ATOM 674 N N . HIS A 1 82 ? 13.495 -1.163 7.481 1.00 94.81 82 HIS A N 1
ATOM 675 C CA . HIS A 1 82 ? 14.535 -1.605 6.562 1.00 94.81 82 HIS A CA 1
ATOM 676 C C . HIS A 1 82 ? 14.217 -1.084 5.161 1.00 94.81 82 HIS A C 1
ATOM 678 O O . HIS A 1 82 ? 13.265 -1.554 4.548 1.00 94.81 82 HIS A O 1
ATOM 684 N N . ALA A 1 83 ? 14.994 -0.129 4.652 1.00 95.38 83 ALA A N 1
ATOM 685 C CA . ALA A 1 83 ? 14.890 0.271 3.250 1.00 95.38 83 ALA A CA 1
ATOM 686 C C . ALA A 1 83 ? 15.492 -0.812 2.342 1.00 95.38 83 ALA A C 1
ATOM 688 O O . ALA A 1 83 ? 16.533 -1.385 2.671 1.00 95.38 83 ALA A O 1
ATOM 689 N N . GLU A 1 84 ? 14.841 -1.080 1.216 1.00 94.12 84 GLU A N 1
ATOM 690 C CA . GLU A 1 84 ? 15.341 -1.961 0.160 1.00 94.12 84 GLU A CA 1
ATOM 691 C C . GLU A 1 84 ? 15.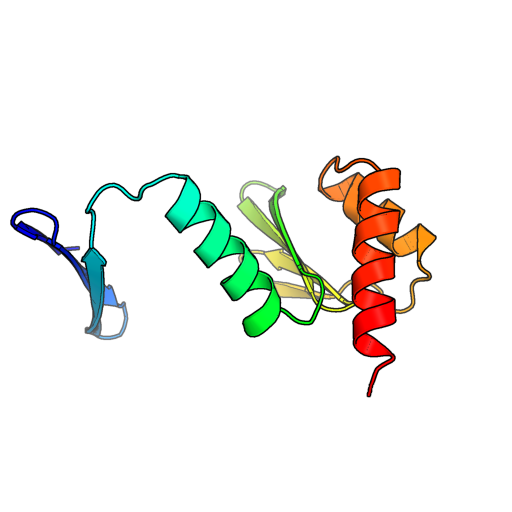909 -1.135 -1.008 1.00 94.12 84 GLU A C 1
ATOM 693 O O . GLU A 1 84 ? 15.639 0.064 -1.140 1.00 94.12 84 GLU A O 1
ATOM 698 N N . ASP A 1 85 ? 16.686 -1.783 -1.882 1.00 89.94 85 ASP A N 1
ATOM 699 C CA . ASP A 1 85 ? 17.277 -1.133 -3.056 1.00 89.94 85 ASP A CA 1
ATOM 700 C C . ASP A 1 85 ? 16.209 -0.449 -3.906 1.00 89.94 85 ASP A C 1
ATOM 702 O O . ASP A 1 85 ? 15.210 -1.065 -4.268 1.00 89.94 85 ASP A O 1
ATOM 706 N N . SER A 1 86 ? 16.420 0.826 -4.222 1.00 87.94 86 SER A N 1
ATOM 707 C CA . SER A 1 86 ? 15.447 1.644 -4.960 1.00 87.94 86 SER A CA 1
ATOM 708 C C . SER A 1 86 ? 15.896 1.980 -6.388 1.00 87.94 86 SER A C 1
ATOM 710 O O . SER A 1 86 ? 15.112 2.532 -7.154 1.00 87.94 86 SER A O 1
ATOM 712 N N . ASP A 1 87 ? 17.131 1.631 -6.761 1.00 90.94 87 ASP A N 1
ATOM 713 C CA . ASP A 1 87 ? 17.657 1.785 -8.124 1.00 90.94 87 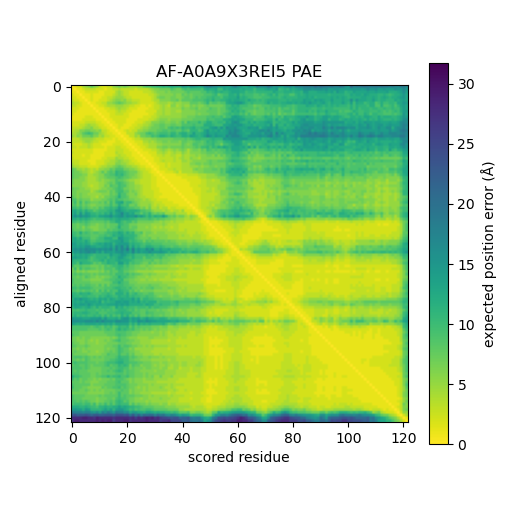ASP A CA 1
ATOM 714 C C . ASP 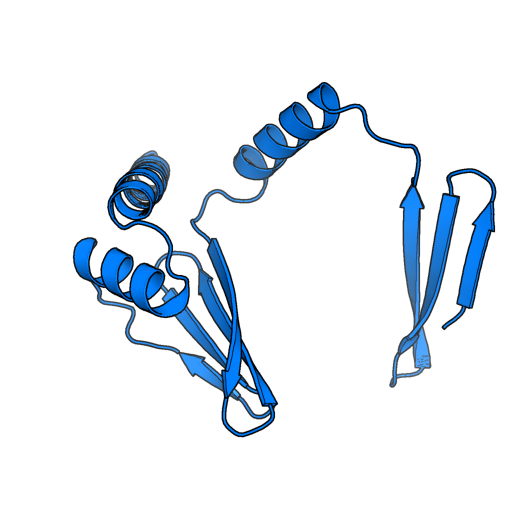A 1 87 ? 17.274 0.573 -8.983 1.00 90.94 87 ASP A C 1
ATOM 716 O O . ASP A 1 87 ? 18.112 -0.233 -9.378 1.00 90.94 87 ASP A O 1
ATOM 720 N N . LEU A 1 88 ? 15.965 0.395 -9.168 1.00 93.56 88 LEU A N 1
ATOM 721 C CA . LEU A 1 88 ? 15.399 -0.695 -9.951 1.00 93.56 88 LEU A CA 1
ATOM 722 C C . LEU A 1 88 ? 14.757 -0.173 -11.233 1.00 93.56 88 LEU A C 1
ATOM 724 O O . LEU A 1 88 ? 14.096 0.873 -11.258 1.00 93.56 88 LEU A O 1
ATOM 728 N N . ASN A 1 89 ? 14.874 -0.963 -12.291 1.00 95.19 89 ASN A N 1
ATOM 729 C CA . ASN A 1 89 ? 14.109 -0.769 -13.510 1.00 95.19 89 ASN A CA 1
ATOM 730 C C . ASN A 1 89 ? 12.647 -1.246 -13.348 1.00 95.19 89 ASN A C 1
ATOM 732 O O . ASN A 1 89 ? 12.234 -1.766 -12.311 1.00 95.19 89 ASN A O 1
ATOM 736 N N . MET A 1 90 ? 11.827 -1.026 -14.380 1.00 95.88 90 MET A N 1
ATOM 737 C CA . MET A 1 90 ? 10.392 -1.339 -14.335 1.00 95.88 90 MET A CA 1
ATOM 738 C C . MET A 1 90 ? 10.115 -2.832 -14.098 1.00 95.88 90 MET A C 1
ATOM 740 O O . MET A 1 90 ? 9.257 -3.164 -13.284 1.00 95.88 90 MET A O 1
ATOM 744 N N . ASP A 1 91 ? 10.831 -3.723 -14.784 1.00 97.38 91 ASP A N 1
ATOM 745 C CA . ASP A 1 91 ? 10.603 -5.168 -14.678 1.00 97.38 91 ASP A CA 1
ATOM 746 C C . ASP A 1 91 ? 11.037 -5.698 -13.306 1.00 97.38 91 ASP A C 1
ATOM 748 O O . ASP A 1 91 ? 10.366 -6.549 -12.722 1.00 97.38 91 ASP A O 1
ATOM 752 N N . GLU A 1 92 ? 12.099 -5.130 -12.733 1.00 97.75 92 GLU A N 1
ATOM 753 C CA . GLU A 1 92 ? 12.535 -5.425 -11.366 1.00 97.75 92 GLU A CA 1
ATOM 754 C C . GLU A 1 92 ? 11.504 -4.976 -10.321 1.00 97.75 92 GLU A C 1
ATOM 756 O O . GLU A 1 92 ? 11.226 -5.716 -9.373 1.00 97.75 92 GLU A O 1
ATOM 761 N N . TRP A 1 93 ? 10.881 -3.807 -10.506 1.00 97.69 93 TRP A N 1
ATOM 762 C CA . TRP A 1 93 ? 9.774 -3.367 -9.652 1.00 97.69 93 TRP A CA 1
ATOM 763 C C . TRP A 1 93 ? 8.554 -4.279 -9.768 1.00 97.69 93 TRP A C 1
ATOM 765 O O . TRP A 1 93 ? 7.993 -4.674 -8.742 1.00 97.69 93 TRP A O 1
ATOM 775 N N . ILE A 1 94 ? 8.167 -4.657 -10.990 1.00 98.19 94 ILE A N 1
ATOM 776 C CA . ILE A 1 94 ? 7.068 -5.601 -11.237 1.00 98.19 94 ILE A CA 1
ATOM 777 C C . ILE A 1 94 ? 7.351 -6.923 -10.525 1.00 98.19 94 ILE A C 1
ATOM 779 O O . ILE A 1 94 ? 6.503 -7.404 -9.774 1.00 98.19 94 ILE A O 1
ATOM 783 N N . HIS A 1 95 ? 8.552 -7.476 -10.694 1.00 97.88 95 HIS A N 1
ATOM 784 C CA . HIS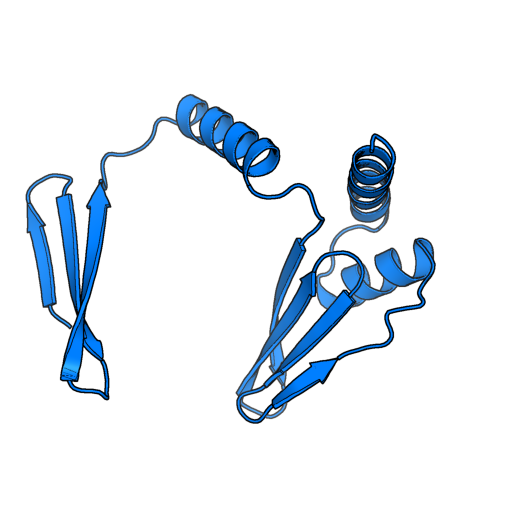 A 1 95 ? 8.944 -8.729 -10.060 1.00 97.88 95 HIS A CA 1
ATOM 785 C C . HIS A 1 95 ? 8.937 -8.630 -8.529 1.00 97.88 95 HIS A C 1
ATOM 787 O O . HIS A 1 95 ? 8.425 -9.519 -7.842 1.00 97.88 95 HIS A O 1
ATOM 793 N N . ARG A 1 96 ? 9.452 -7.532 -7.960 1.00 96.94 96 ARG A N 1
ATOM 794 C CA . ARG A 1 96 ? 9.441 -7.327 -6.506 1.00 96.94 96 ARG A CA 1
ATOM 795 C C . ARG A 1 96 ? 8.016 -7.256 -5.963 1.00 96.94 96 ARG A C 1
ATOM 797 O O . ARG A 1 96 ? 7.705 -7.949 -5.000 1.00 96.94 96 ARG A O 1
ATOM 804 N N . ILE A 1 97 ? 7.134 -6.471 -6.578 1.00 97.56 97 ILE A N 1
ATOM 805 C CA . ILE A 1 97 ? 5.746 -6.361 -6.112 1.00 97.56 97 ILE A CA 1
ATOM 806 C C . ILE A 1 97 ? 5.011 -7.694 -6.307 1.00 97.56 97 ILE A C 1
ATOM 808 O O . ILE A 1 97 ? 4.315 -8.140 -5.393 1.00 97.56 97 ILE A O 1
ATOM 812 N N . ASN A 1 98 ? 5.190 -8.369 -7.445 1.00 98.00 98 ASN A N 1
ATOM 813 C CA . ASN A 1 98 ? 4.604 -9.684 -7.709 1.00 98.00 98 ASN A CA 1
ATOM 814 C C . ASN A 1 98 ? 5.042 -10.718 -6.662 1.00 98.00 98 ASN A C 1
ATOM 816 O O . ASN A 1 98 ? 4.188 -11.352 -6.050 1.00 98.00 98 ASN A O 1
ATOM 820 N N . SER A 1 99 ? 6.343 -10.843 -6.394 1.00 95.94 99 SER A N 1
ATOM 821 C CA . SER A 1 99 ? 6.865 -11.825 -5.432 1.00 95.94 99 SER A CA 1
ATOM 822 C C . SER A 1 99 ? 6.378 -11.587 -4.000 1.00 95.94 99 SER A C 1
ATOM 824 O O . SER A 1 99 ? 6.224 -12.537 -3.234 1.00 95.94 99 SER A O 1
ATOM 826 N N . ARG A 1 100 ? 6.099 -10.329 -3.635 1.00 94.38 100 ARG A N 1
ATOM 827 C CA . ARG A 1 100 ? 5.557 -9.956 -2.322 1.00 94.38 100 ARG A CA 1
ATOM 828 C C . ARG A 1 100 ? 4.049 -10.189 -2.223 1.00 94.38 100 ARG A C 1
ATOM 830 O O . ARG A 1 100 ? 3.578 -10.664 -1.196 1.00 94.38 100 ARG A O 1
ATOM 837 N N . THR A 1 101 ? 3.294 -9.840 -3.264 1.00 95.69 101 THR A N 1
ATOM 838 C CA . THR A 1 101 ? 1.824 -9.714 -3.197 1.00 95.69 101 THR A CA 1
ATOM 839 C C . THR A 1 101 ? 1.045 -10.788 -3.952 1.00 95.69 101 THR A C 1
ATOM 841 O O . THR A 1 101 ? -0.143 -10.970 -3.700 1.00 95.69 101 THR A O 1
ATOM 844 N N . GLY A 1 102 ? 1.674 -11.461 -4.915 1.00 96.06 102 GLY A N 1
ATOM 845 C CA . GLY A 1 102 ? 1.014 -12.342 -5.878 1.00 96.06 102 GLY A CA 1
ATOM 846 C C . GLY A 1 102 ? 0.209 -11.620 -6.969 1.00 96.06 102 GLY A C 1
ATOM 847 O O . GLY A 1 102 ? -0.471 -12.283 -7.752 1.00 96.06 102 GLY A O 1
ATOM 848 N N . MET A 1 103 ? 0.251 -10.282 -7.050 1.00 97.38 103 MET A N 1
ATOM 849 C CA . MET A 1 103 ? -0.432 -9.527 -8.111 1.00 97.38 103 MET A CA 1
ATOM 850 C C . MET A 1 103 ? 0.105 -9.907 -9.493 1.00 97.38 103 MET A C 1
ATOM 852 O O . MET A 1 103 ? 1.313 -10.018 -9.681 1.00 97.38 103 MET A O 1
ATOM 856 N N . LYS A 1 104 ? -0.782 -10.076 -10.481 1.00 98.25 104 LYS A N 1
ATOM 857 C CA . LYS A 1 104 ? -0.391 -10.449 -11.850 1.00 98.25 104 LYS A CA 1
ATOM 858 C C . LYS A 1 104 ? 0.558 -9.413 -12.455 1.00 98.25 104 LYS A C 1
ATOM 860 O O . LYS A 1 104 ? 0.278 -8.218 -12.399 1.00 98.25 104 LYS A O 1
ATOM 865 N N . GLU A 1 105 ? 1.631 -9.879 -13.088 1.00 98.00 105 GLU A N 1
ATOM 866 C CA . GLU A 1 105 ? 2.651 -9.001 -13.673 1.00 98.00 105 GLU A CA 1
ATOM 867 C C . GLU A 1 105 ? 2.090 -8.053 -14.736 1.00 98.00 105 GLU A C 1
ATOM 869 O O . GLU A 1 105 ? 2.466 -6.887 -14.754 1.00 98.00 105 GLU A O 1
ATOM 874 N N . ASP A 1 106 ? 1.158 -8.514 -15.576 1.00 98.06 106 ASP A N 1
ATOM 875 C CA . ASP A 1 106 ? 0.544 -7.666 -16.608 1.00 98.06 106 ASP A CA 1
ATOM 876 C C . ASP A 1 106 ? -0.228 -6.492 -15.997 1.00 98.06 106 ASP A C 1
ATOM 878 O O . ASP A 1 106 ? -0.059 -5.353 -16.421 1.00 98.06 106 ASP A O 1
ATOM 882 N N . PHE A 1 107 ? -0.982 -6.746 -14.922 1.00 97.75 107 PHE A N 1
ATOM 883 C CA . PHE A 1 107 ? -1.674 -5.691 -14.181 1.00 97.75 107 PHE A CA 1
ATOM 884 C C . PHE A 1 107 ? -0.688 -4.697 -13.556 1.00 97.75 107 PHE A C 1
ATOM 886 O O . PHE A 1 107 ? -0.878 -3.486 -13.653 1.00 97.75 107 PHE A O 1
ATOM 893 N N . LEU A 1 108 ? 0.383 -5.199 -12.930 1.00 98.00 108 LEU A N 1
ATOM 894 C CA . LEU A 1 108 ? 1.420 -4.350 -12.343 1.00 98.00 108 LEU A CA 1
ATOM 895 C C . LEU A 1 108 ? 2.107 -3.491 -13.404 1.00 98.00 108 LEU A C 1
ATOM 897 O O . LEU A 1 108 ? 2.359 -2.312 -13.167 1.00 98.00 108 LEU A O 1
ATOM 901 N N . ARG A 1 109 ? 2.383 -4.061 -14.578 1.00 98.06 109 ARG A N 1
ATOM 902 C CA . ARG A 1 109 ? 2.996 -3.350 -15.698 1.00 98.06 109 ARG A CA 1
ATOM 903 C C . ARG A 1 109 ? 2.131 -2.185 -16.155 1.00 98.06 109 ARG A C 1
ATOM 905 O O . ARG A 1 109 ? 2.655 -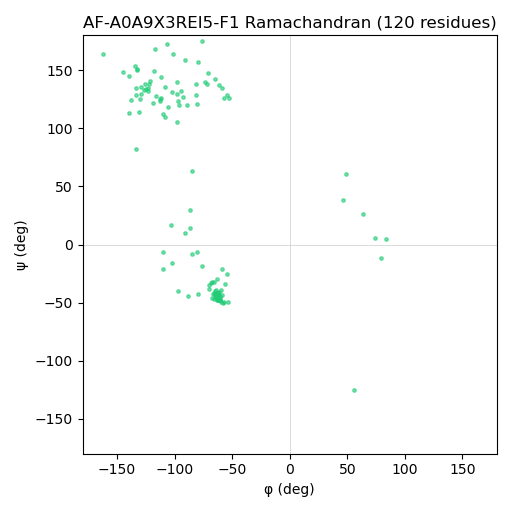1.082 -16.297 1.00 98.06 109 ARG A O 1
ATOM 912 N N . ASP A 1 110 ? 0.837 -2.416 -16.341 1.00 97.19 110 ASP A N 1
ATOM 913 C CA . ASP A 1 110 ? -0.101 -1.380 -16.778 1.00 97.19 110 ASP A CA 1
ATOM 914 C C . ASP A 1 110 ? -0.247 -0.281 -15.716 1.00 97.19 110 ASP A C 1
ATOM 916 O O . ASP A 1 110 ? -0.101 0.905 -16.020 1.00 97.19 110 ASP A O 1
ATOM 920 N N . ALA A 1 111 ? -0.434 -0.662 -14.448 1.00 95.00 111 ALA A N 1
ATOM 921 C CA . ALA A 1 111 ? -0.586 0.286 -13.347 1.00 95.00 111 ALA A CA 1
ATOM 922 C C . ALA A 1 111 ? 0.675 1.141 -13.124 1.00 95.00 111 ALA A C 1
ATOM 924 O O . ALA A 1 111 ? 0.594 2.363 -13.013 1.00 95.00 111 ALA A O 1
ATOM 925 N N . LEU A 1 112 ? 1.861 0.528 -13.077 1.00 95.19 112 LEU A N 1
ATOM 926 C CA . LEU A 1 112 ? 3.110 1.260 -12.851 1.00 95.19 112 LEU A CA 1
ATOM 927 C C . LEU A 1 112 ? 3.481 2.166 -14.029 1.00 95.19 112 LEU A C 1
ATOM 929 O O . LEU A 1 112 ? 4.053 3.235 -13.808 1.00 95.19 112 LEU A O 1
ATOM 933 N N . ARG A 1 113 ? 3.151 1.776 -15.269 1.00 95.19 113 ARG A N 1
ATOM 934 C CA . ARG A 1 113 ? 3.297 2.654 -16.440 1.00 95.19 113 ARG A CA 1
ATOM 935 C C . ARG A 1 113 ? 2.419 3.889 -16.317 1.00 95.19 113 ARG A C 1
ATOM 937 O O . ARG A 1 113 ? 2.950 4.987 -16.440 1.00 95.19 113 ARG A O 1
ATOM 944 N N . TYR A 1 114 ? 1.145 3.713 -15.971 1.00 92.06 114 TYR A N 1
ATOM 945 C CA . TYR A 1 114 ? 0.219 4.822 -15.740 1.00 92.06 1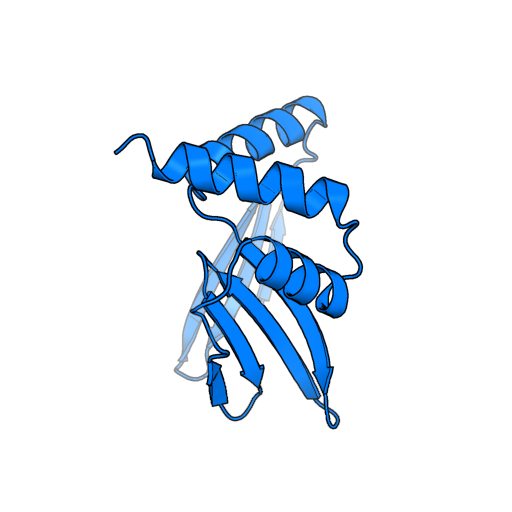14 TYR A CA 1
ATOM 946 C C . TYR A 1 114 ? 0.775 5.831 -14.723 1.00 92.06 114 TYR A C 1
ATOM 948 O O . TYR A 1 114 ? 0.864 7.022 -15.011 1.00 92.06 114 TYR A O 1
ATOM 956 N N . TYR A 1 115 ? 1.258 5.363 -13.569 1.00 91.69 115 TYR A N 1
ATOM 957 C CA . TYR A 1 115 ? 1.853 6.255 -12.567 1.00 91.69 115 TYR A CA 1
ATOM 958 C C . TYR A 1 115 ? 3.155 6.922 -13.027 1.00 91.69 115 TYR A C 1
ATOM 960 O O . TYR A 1 115 ? 3.449 8.048 -12.622 1.00 91.69 115 TYR A O 1
ATOM 968 N N . LYS A 1 116 ? 3.953 6.249 -13.861 1.00 90.88 116 LYS A N 1
ATOM 969 C CA . LYS A 1 116 ? 5.182 6.826 -14.416 1.00 90.88 116 LYS A CA 1
ATOM 970 C C . LYS A 1 116 ? 4.883 7.925 -15.436 1.00 90.88 116 LYS A C 1
ATOM 972 O O . LYS A 1 116 ? 5.581 8.933 -15.443 1.00 90.88 116 LYS A O 1
ATOM 977 N N . GLU A 1 117 ? 3.849 7.744 -16.251 1.00 90.62 117 GLU A N 1
ATOM 978 C CA . GLU A 1 117 ? 3.364 8.741 -17.210 1.00 90.62 117 GLU A CA 1
ATOM 979 C C . GLU A 1 117 ? 2.766 9.954 -16.489 1.00 90.62 117 GLU A C 1
ATOM 981 O O . GLU A 1 117 ? 3.173 11.078 -16.764 1.00 90.62 117 GLU A O 1
ATOM 986 N N . MET A 1 118 ? 1.924 9.736 -15.473 1.00 84.81 118 MET A N 1
ATOM 987 C CA . MET A 1 118 ? 1.391 10.819 -14.632 1.00 84.81 118 MET A CA 1
ATOM 988 C C . MET A 1 118 ? 2.478 11.670 -13.965 1.00 84.81 118 MET A C 1
ATOM 990 O O . MET A 1 118 ? 2.281 12.863 -13.748 1.00 84.81 118 MET A O 1
ATOM 994 N N . ALA A 1 119 ? 3.611 11.064 -13.600 1.00 79.69 119 ALA A N 1
ATOM 995 C CA . ALA A 1 119 ? 4.738 11.776 -13.002 1.00 79.69 119 ALA A CA 1
ATOM 996 C C . ALA A 1 119 ? 5.565 12.581 -14.026 1.00 79.69 119 ALA A C 1
ATOM 998 O O . ALA A 1 119 ? 6.321 13.460 -13.619 1.00 79.69 119 ALA A O 1
ATOM 999 N N . GLY A 1 120 ? 5.440 12.277 -15.325 1.00 62.41 120 GLY A N 1
ATOM 1000 C CA . GLY A 1 120 ? 6.121 12.963 -16.430 1.00 62.41 120 GLY A CA 1
ATOM 1001 C C . GLY A 1 120 ? 5.411 14.221 -16.947 1.00 62.41 120 GLY A C 1
ATOM 1002 O O . GLY A 1 120 ? 6.004 14.954 -17.731 1.00 62.41 120 GLY A O 1
ATOM 1003 N N . ASP A 1 121 ? 4.186 14.497 -16.489 1.00 45.78 121 ASP A N 1
ATOM 1004 C CA . ASP A 1 121 ? 3.387 15.687 -16.836 1.00 45.78 121 ASP A CA 1
ATOM 1005 C C . ASP A 1 121 ? 3.680 16.911 -15.928 1.00 45.78 121 ASP A C 1
ATOM 1007 O O . ASP A 1 121 ? 2.808 17.754 -15.672 1.00 45.78 121 ASP A O 1
ATOM 1011 N N . HIS A 1 122 ? 4.909 17.025 -15.412 1.00 40.47 122 HIS A N 1
ATOM 1012 C CA . HIS A 1 122 ? 5.378 18.145 -14.582 1.00 40.47 122 HIS A CA 1
ATOM 1013 C C . HIS A 1 122 ? 6.678 18.757 -15.106 1.00 40.47 122 HIS A C 1
ATOM 1015 O O . HIS A 1 122 ? 7.674 18.015 -15.249 1.00 40.47 122 HIS A O 1
#

Foldseek 3Di:
DDWDDDPQKIKDWDADPVRDIDIDIDRNPDDDPVRVVVVVVVCCVPPPLADKDKDWDDDPNFTWIWMDTRQWIWIGDPVDIGTDDSPDDQQRVLVVCCVVPVPDSVVSSVVNVVSVVSVVPD

Mean predicted aligned error: 6.44 Å

Organism: NCBI:txid365346

Secondary structure (DSSP, 8-state):
-EEEEETTEEEEEEE-TTSPEEEEEEE-PPPPHHHHHHHHHHHHHHH--S-EEEEEEEETTEEEEEEEETTEEEEE-SS-EEEPP----HHHHHHHHHHHH---HHHHHHHHHHHHHHHH--

pLDDT: mean 92.23, std 8.25, range [40.47, 98.25]

Sequence (122 aa):
MKLQTEGYETKISYHRPNGKVSNAKYDTTPLDDELLWALSERVQHVFRKTPLVEIRISLDGETAHWEFDNWKSFLSTSQKLHAEDSDLNMDEWIHRINSRTGMKEDFLRDALRYYKEMAGDH